Protein AF-A0A4Q0ZEZ3-F1 (afdb_monomer_lite)

Radius of gyration: 21.47 Å; chains: 1; bounding box: 50×61×48 Å

Secondary structure (DSSP, 8-state):
---------HHHHHHHHHHHTT--HHHHHHH-TT--HHHHHHHHHT--S--HHHHHHHHHTTB-HHHHHHS-S-SB--TTSTTTTTTTS--S--------------SHHHHHHHHHHHHHHS-HHHHHHHHHHHHHHHHHTT-

pLDDT: mean 73.1, std 18.25, range [35.53, 95.19]

Foldseek 3Di:
DPPPPPPQALLNLVVVLCVVVVHDLVNVVVVDVPDDSVNSCCSNPPDRDDDPVNVVVCVVSQADPCCSVPVDDDRGDDPVCVVVVVVVPDPPDDDDDDDDDDDDDPPVPPVVVVVVVVLVPDDPVVNVVVVVVVVVVVVVVVD

Structure (mmCIF, N/CA/C/O backbone):
data_AF-A0A4Q0ZEZ3-F1
#
_entry.id   AF-A0A4Q0ZEZ3-F1
#
loop_
_atom_site.group_PDB
_atom_site.id
_atom_site.type_symbol
_atom_site.label_atom_id
_atom_site.label_alt_id
_atom_site.label_comp_id
_atom_site.label_asym_id
_atom_site.label_entity_id
_atom_site.label_seq_id
_atom_site.pdbx_PDB_ins_code
_atom_site.Cartn_x
_atom_site.Cartn_y
_atom_site.Cartn_z
_atom_site.occupancy
_atom_site.B_iso_or_equiv
_atom_site.auth_seq_id
_atom_site.auth_comp_id
_atom_site.auth_asym_id
_atom_site.auth_atom_id
_atom_site.pdbx_PDB_model_num
ATOM 1 N N . MET A 1 1 ? 11.836 32.754 -18.513 1.00 36.38 1 MET A N 1
ATOM 2 C CA . MET A 1 1 ? 11.774 32.395 -17.081 1.00 36.38 1 MET A CA 1
ATOM 3 C C . MET A 1 1 ? 11.688 30.885 -16.999 1.00 36.38 1 MET A C 1
ATOM 5 O O . MET A 1 1 ? 10.605 30.328 -17.116 1.00 36.38 1 MET A O 1
ATOM 9 N N . GLU A 1 2 ? 12.837 30.220 -16.919 1.00 41.88 2 GLU A N 1
ATOM 10 C CA . GLU A 1 2 ? 12.882 28.777 -16.701 1.00 41.88 2 GLU A CA 1
ATOM 11 C C . GLU A 1 2 ? 12.549 28.528 -15.234 1.00 41.88 2 GLU A C 1
ATOM 13 O O . GLU A 1 2 ? 13.297 28.907 -14.334 1.00 41.88 2 GLU A O 1
ATOM 18 N N . VAL A 1 3 ? 11.371 27.958 -14.986 1.00 45.97 3 VAL A N 1
ATOM 19 C CA . VAL A 1 3 ? 11.009 27.481 -13.656 1.00 45.97 3 VAL A CA 1
ATOM 20 C C . VAL A 1 3 ? 11.934 26.308 -13.381 1.00 45.97 3 VAL A C 1
ATOM 22 O O . VAL A 1 3 ? 11.732 25.215 -13.910 1.00 45.97 3 VAL A O 1
ATOM 25 N N . ILE A 1 4 ? 12.973 26.551 -12.585 1.00 48.25 4 ILE A N 1
ATOM 26 C CA . ILE A 1 4 ? 13.782 25.510 -11.963 1.00 48.25 4 ILE A CA 1
ATOM 27 C C . ILE A 1 4 ? 12.776 24.660 -11.186 1.00 48.25 4 ILE A C 1
ATOM 29 O O . ILE A 1 4 ? 12.355 25.041 -10.093 1.00 48.25 4 ILE A O 1
ATOM 33 N N . LYS A 1 5 ? 12.301 23.562 -11.788 1.00 53.72 5 LYS A N 1
ATOM 34 C CA . LYS A 1 5 ? 11.481 22.560 -11.109 1.00 53.72 5 LYS A CA 1
ATOM 35 C C . LYS A 1 5 ? 12.384 22.019 -10.018 1.00 53.72 5 LYS A C 1
ATOM 37 O O . LYS A 1 5 ? 13.246 21.182 -10.274 1.00 53.72 5 LYS A O 1
ATOM 42 N N . GLN A 1 6 ? 12.251 22.612 -8.835 1.00 51.47 6 GLN A N 1
ATOM 43 C CA . GLN A 1 6 ? 12.980 22.230 -7.643 1.00 51.47 6 GLN A CA 1
ATOM 44 C C . GLN A 1 6 ? 12.867 20.715 -7.502 1.00 51.47 6 GLN A C 1
ATOM 46 O O . GLN A 1 6 ? 11.897 20.100 -7.954 1.00 51.47 6 GLN A O 1
ATOM 51 N N . ASN A 1 7 ? 13.883 20.099 -6.918 1.00 56.03 7 ASN A N 1
ATOM 52 C CA . ASN A 1 7 ? 13.862 18.686 -6.586 1.00 56.03 7 ASN A CA 1
ATOM 53 C C . ASN A 1 7 ? 12.803 18.486 -5.482 1.00 56.03 7 ASN A C 1
ATOM 55 O O . ASN A 1 7 ? 13.111 18.502 -4.294 1.00 56.03 7 ASN A O 1
ATOM 59 N N . ILE A 1 8 ? 11.527 18.472 -5.882 1.00 69.12 8 ILE A N 1
ATOM 60 C CA . ILE A 1 8 ? 10.368 18.437 -4.995 1.00 69.12 8 ILE A CA 1
ATOM 61 C C . ILE A 1 8 ? 10.398 17.067 -4.326 1.00 69.12 8 ILE A C 1
ATOM 63 O O . ILE A 1 8 ? 10.343 16.034 -4.998 1.00 69.12 8 ILE A O 1
ATOM 67 N N . SER A 1 9 ? 10.534 17.078 -3.003 1.00 77.38 9 SER A N 1
ATOM 68 C CA . SER A 1 9 ? 10.581 15.868 -2.193 1.00 77.38 9 SER A CA 1
ATOM 69 C C . SER A 1 9 ? 9.257 15.100 -2.289 1.00 77.38 9 SER A C 1
ATOM 71 O O . SER A 1 9 ? 8.202 15.667 -2.585 1.00 77.38 9 SER A O 1
ATOM 73 N N . LEU A 1 10 ? 9.301 13.795 -2.011 1.00 80.38 10 LEU A N 1
ATOM 74 C CA . LEU A 1 10 ? 8.105 12.951 -1.969 1.00 80.38 10 LEU A CA 1
ATOM 75 C C . LEU A 1 10 ? 7.047 13.526 -1.010 1.00 80.38 10 LEU A C 1
ATOM 77 O O . LEU A 1 10 ? 5.875 13.600 -1.365 1.00 80.38 10 LEU A O 1
ATOM 81 N N . SER A 1 11 ? 7.483 14.002 0.159 1.00 82.44 11 SER A N 1
ATOM 82 C CA . SER A 1 11 ? 6.650 14.686 1.151 1.00 82.44 11 SER A CA 1
ATOM 83 C C . SER A 1 11 ? 5.877 15.877 0.575 1.00 82.44 11 SER A C 1
ATOM 85 O O . SER A 1 11 ? 4.677 15.997 0.802 1.00 82.44 11 SER A O 1
ATOM 87 N N . ASN A 1 12 ? 6.532 16.716 -0.232 1.00 84.56 12 ASN A N 1
ATOM 88 C CA . ASN A 1 12 ? 5.888 17.887 -0.828 1.00 84.56 12 ASN A CA 1
ATOM 89 C C . ASN A 1 12 ? 4.805 17.483 -1.845 1.00 84.56 12 ASN A C 1
ATOM 91 O O . ASN A 1 12 ? 3.765 18.127 -1.924 1.00 84.56 12 ASN A O 1
ATOM 95 N N . ARG A 1 13 ? 5.012 16.398 -2.606 1.00 86.25 13 ARG A N 1
ATOM 96 C CA . ARG A 1 13 ? 3.995 15.884 -3.547 1.00 86.25 13 ARG A CA 1
ATOM 97 C C . ARG A 1 13 ? 2.824 15.217 -2.843 1.00 86.25 13 ARG A C 1
ATOM 99 O O . ARG A 1 13 ? 1.699 15.308 -3.322 1.00 86.25 13 ARG A O 1
ATOM 106 N N . ILE A 1 14 ? 3.087 14.552 -1.716 1.00 86.06 14 ILE A N 1
ATOM 107 C CA . ILE A 1 14 ? 2.037 14.057 -0.822 1.00 86.06 14 ILE A CA 1
ATOM 108 C C . ILE A 1 14 ? 1.183 15.250 -0.395 1.00 86.06 14 ILE A C 1
ATOM 110 O O . ILE A 1 14 ? -0.019 15.260 -0.640 1.00 86.06 14 ILE A O 1
ATOM 114 N N . GLU A 1 15 ? 1.804 16.293 0.149 1.00 85.81 15 GLU A N 1
ATOM 115 C CA . GLU A 1 15 ? 1.092 17.494 0.575 1.00 85.81 15 GLU A CA 1
ATOM 116 C C . GLU A 1 15 ? 0.279 18.137 -0.558 1.00 85.81 15 GLU A C 1
ATOM 118 O O . GLU A 1 15 ? -0.896 18.449 -0.369 1.00 85.81 15 GLU A O 1
ATOM 123 N N . GLU A 1 16 ? 0.852 18.256 -1.756 1.00 87.56 16 GLU A N 1
ATOM 124 C CA . GLU A 1 16 ? 0.169 18.783 -2.940 1.00 87.56 16 GLU A CA 1
ATOM 125 C C . GLU A 1 16 ? -1.077 17.960 -3.314 1.00 87.56 16 GLU A C 1
ATOM 127 O O . GLU A 1 16 ? -2.159 18.524 -3.498 1.00 87.56 16 GLU A O 1
ATOM 132 N N . ALA A 1 17 ? -0.961 16.629 -3.352 1.00 85.31 17 ALA A N 1
ATOM 133 C CA . ALA A 1 17 ? -2.077 15.742 -3.676 1.00 85.31 17 ALA A CA 1
ATOM 134 C C . ALA A 1 17 ? -3.211 15.825 -2.642 1.00 85.31 17 ALA A C 1
ATOM 136 O O . ALA A 1 17 ? -4.391 15.881 -3.003 1.00 85.31 17 ALA A O 1
ATOM 137 N N . PHE A 1 18 ? -2.872 15.876 -1.352 1.00 84.50 18 PHE A N 1
ATOM 138 C CA . PHE A 1 18 ? -3.868 15.977 -0.283 1.00 84.50 18 PHE A CA 1
ATOM 139 C C . PHE A 1 18 ? -4.516 17.367 -0.212 1.00 84.50 18 PHE A C 1
ATOM 141 O O . PHE A 1 18 ? -5.729 17.464 0.002 1.00 84.50 18 PHE A O 1
ATOM 148 N N . ASN A 1 19 ? -3.759 18.432 -0.491 1.00 85.69 19 ASN A N 1
ATOM 149 C CA . ASN A 1 19 ? -4.291 19.790 -0.607 1.00 85.69 19 ASN A CA 1
ATOM 150 C C . ASN A 1 19 ? -5.263 19.923 -1.784 1.00 85.69 19 ASN A C 1
ATOM 152 O O . ASN A 1 19 ? -6.333 20.515 -1.629 1.00 85.69 19 ASN A O 1
ATOM 156 N N . ALA A 1 20 ? -4.951 19.320 -2.934 1.00 85.38 20 ALA A N 1
ATOM 157 C CA . ALA A 1 20 ? -5.845 19.305 -4.090 1.00 85.38 20 ALA A CA 1
ATOM 158 C C . ALA A 1 20 ? -7.186 18.604 -3.788 1.00 85.38 20 ALA A C 1
ATOM 160 O O . ALA A 1 20 ? -8.233 19.041 -4.271 1.00 85.38 20 ALA A O 1
ATOM 161 N N . LYS A 1 21 ? -7.189 17.584 -2.917 1.00 81.75 21 LYS A N 1
ATOM 162 C CA . LYS A 1 21 ? -8.419 16.942 -2.413 1.00 81.75 21 LYS A CA 1
ATOM 163 C C . LYS A 1 21 ? -9.103 17.680 -1.260 1.00 81.75 21 LYS A C 1
ATOM 165 O O . LYS A 1 21 ? -10.182 17.264 -0.845 1.00 81.75 21 LYS A O 1
ATOM 170 N N . LYS A 1 22 ? -8.515 18.768 -0.753 1.00 83.50 22 LYS A N 1
ATOM 171 C CA . LYS A 1 22 ? -8.992 19.522 0.421 1.00 83.50 22 LYS A CA 1
ATOM 172 C C . LYS A 1 22 ? -9.106 18.661 1.689 1.00 83.50 22 LYS A C 1
ATOM 174 O O . LYS A 1 22 ? -9.963 18.918 2.533 1.00 83.50 22 LYS A O 1
ATOM 179 N N . LEU A 1 23 ? -8.250 17.647 1.826 1.00 79.06 23 LEU A N 1
ATOM 180 C CA . LEU A 1 23 ? -8.228 16.757 2.988 1.00 79.06 23 LEU A CA 1
ATOM 181 C C . LEU A 1 23 ? -7.216 17.257 4.017 1.00 79.06 23 LEU A C 1
ATOM 183 O O . LEU A 1 23 ? -6.056 17.498 3.683 1.00 79.06 23 LEU A O 1
ATOM 187 N N . LYS A 1 24 ? -7.632 17.381 5.282 1.00 81.94 24 LYS A N 1
ATOM 188 C CA . LYS A 1 24 ? -6.711 17.702 6.378 1.00 81.94 24 LYS A CA 1
ATOM 189 C C . LYS A 1 24 ? -6.126 16.426 6.967 1.00 81.94 24 LYS A C 1
ATOM 191 O O . LYS A 1 24 ? -6.778 15.385 7.009 1.00 81.94 24 LYS A O 1
ATOM 196 N N . GLN A 1 25 ? -4.921 16.527 7.525 1.00 82.12 25 GLN A N 1
ATOM 197 C CA . GLN A 1 25 ? -4.265 15.412 8.216 1.00 82.12 25 GLN A CA 1
ATOM 198 C C . GLN A 1 25 ? -5.150 14.806 9.320 1.00 82.12 25 GLN A C 1
ATOM 200 O O . GLN A 1 25 ? -5.207 13.589 9.458 1.00 82.12 25 GLN A O 1
ATOM 205 N N . SER A 1 26 ? -5.906 15.633 10.055 1.00 82.50 26 SER A N 1
ATOM 206 C CA . SER A 1 26 ? -6.863 15.175 11.074 1.00 82.50 26 SER A CA 1
ATOM 207 C C . SER A 1 26 ? -7.987 14.310 10.512 1.00 82.50 26 SER A C 1
ATOM 209 O O . SER A 1 26 ? -8.470 13.411 11.195 1.00 82.50 26 SER A O 1
ATOM 211 N N . ASP A 1 27 ? -8.413 14.596 9.285 1.00 84.88 27 ASP A N 1
ATOM 212 C CA . ASP A 1 27 ? -9.527 13.903 8.646 1.00 84.88 27 ASP A CA 1
ATOM 213 C C . ASP A 1 27 ? -9.070 12.524 8.174 1.00 84.88 27 ASP A C 1
ATOM 215 O O . ASP A 1 27 ? -9.806 11.554 8.307 1.00 84.88 27 ASP A O 1
ATOM 219 N N . LEU A 1 28 ? -7.813 12.410 7.735 1.00 83.50 28 LEU A N 1
ATOM 220 C CA . LEU A 1 28 ? -7.193 11.136 7.380 1.00 83.50 28 LEU A CA 1
ATOM 221 C C . LEU A 1 28 ? -7.041 10.205 8.592 1.00 83.50 28 LEU A C 1
ATOM 223 O O . LEU A 1 28 ? -7.364 9.028 8.478 1.00 83.50 28 LEU A O 1
ATOM 227 N N . VAL A 1 29 ? -6.610 10.718 9.755 1.00 85.00 29 VAL A N 1
ATOM 228 C CA . VAL A 1 29 ? -6.514 9.902 10.988 1.00 85.00 29 VAL A CA 1
ATOM 229 C C . VAL A 1 29 ? -7.887 9.382 11.415 1.00 85.00 29 VAL A C 1
ATOM 231 O O . VAL A 1 29 ? -8.003 8.254 11.870 1.00 85.00 29 VAL A O 1
ATOM 234 N N . LYS A 1 30 ? -8.939 10.198 11.274 1.00 85.31 30 LYS A N 1
ATOM 235 C CA . LYS A 1 30 ? -10.307 9.797 11.636 1.00 85.31 30 LYS A CA 1
ATOM 236 C C . LYS A 1 30 ? -10.934 8.833 10.633 1.00 85.31 30 LYS A C 1
ATOM 238 O O . LYS A 1 30 ? -11.776 8.035 11.018 1.00 85.31 30 LYS A O 1
ATOM 243 N N . LYS A 1 31 ? -10.581 8.960 9.353 1.00 85.94 31 LYS A N 1
ATOM 244 C CA . LYS A 1 31 ? -11.161 8.171 8.261 1.00 85.94 31 LYS A CA 1
ATOM 245 C C . LYS A 1 31 ? -10.550 6.772 8.159 1.00 85.94 31 LYS A C 1
ATOM 247 O O . LYS A 1 31 ? -11.232 5.859 7.709 1.00 85.94 31 LYS A O 1
ATOM 252 N N . TYR A 1 32 ? -9.287 6.608 8.548 1.00 84.56 32 TYR A N 1
ATOM 253 C CA . TYR A 1 32 ? -8.545 5.364 8.367 1.00 84.56 32 TYR A CA 1
ATOM 254 C C . TYR A 1 32 ? -7.984 4.845 9.693 1.00 84.56 32 TYR A C 1
ATOM 256 O O . TYR A 1 32 ? -6.994 5.371 10.196 1.00 84.56 32 TYR A O 1
ATOM 264 N N . ASP A 1 33 ? -8.538 3.739 10.193 1.00 83.88 33 ASP A N 1
ATOM 265 C CA . ASP A 1 33 ? -8.140 3.130 11.476 1.00 83.88 33 ASP A CA 1
ATOM 266 C C . ASP A 1 33 ? -6.668 2.683 11.521 1.00 83.88 33 ASP A C 1
ATOM 268 O O . ASP A 1 33 ? -6.057 2.590 12.584 1.00 83.88 33 ASP A O 1
ATOM 272 N N . TYR A 1 34 ? -6.072 2.408 10.358 1.00 82.62 34 TYR A N 1
ATOM 273 C CA . TYR A 1 34 ? -4.668 2.008 10.240 1.00 82.62 34 TYR A CA 1
ATOM 274 C C . TYR A 1 34 ? -3.691 3.198 10.206 1.00 82.62 34 TYR A C 1
ATOM 276 O O . TYR A 1 34 ? -2.473 2.991 10.182 1.00 82.62 34 TYR A O 1
ATOM 284 N N . LEU A 1 35 ? -4.186 4.440 10.165 1.00 84.56 35 LEU A N 1
ATOM 285 C CA . LEU A 1 35 ? -3.359 5.642 10.186 1.00 84.56 35 LEU A CA 1
ATOM 286 C C . LEU A 1 35 ? -3.293 6.220 11.597 1.00 84.56 35 LEU A C 1
ATOM 288 O O . LEU A 1 35 ? -4.293 6.614 12.183 1.00 84.56 35 LEU A O 1
ATOM 292 N N . SER A 1 36 ? -2.078 6.362 12.123 1.00 85.38 36 SER A N 1
ATOM 293 C CA . SER A 1 36 ? -1.839 7.134 13.342 1.00 85.38 36 SER A CA 1
ATOM 294 C C . SER A 1 36 ? -1.391 8.555 13.010 1.00 85.38 36 SER A C 1
ATOM 296 O O . SER A 1 36 ? -0.729 8.788 11.995 1.00 85.38 36 SER A O 1
ATOM 298 N N . SER A 1 37 ? -1.661 9.514 13.900 1.00 82.44 37 SER A N 1
ATOM 299 C CA . SER A 1 37 ? -1.182 10.899 13.752 1.00 82.44 37 SER A CA 1
ATOM 300 C C . SER A 1 37 ? 0.338 10.974 13.556 1.00 82.44 37 SER A C 1
ATOM 302 O O . SER A 1 37 ? 0.833 11.793 12.786 1.00 82.44 37 SER A O 1
ATOM 304 N N . ALA A 1 38 ? 1.090 10.077 14.205 1.00 85.25 38 ALA A N 1
ATOM 305 C CA . ALA A 1 38 ? 2.536 9.967 14.033 1.00 85.25 38 ALA A CA 1
ATOM 306 C C . ALA A 1 38 ? 2.923 9.496 12.621 1.00 85.25 38 ALA A C 1
ATOM 308 O O . ALA A 1 38 ? 3.868 10.024 12.035 1.00 85.25 38 ALA A O 1
ATOM 309 N N . LEU A 1 39 ? 2.188 8.533 12.056 1.00 84.62 39 LEU A N 1
ATOM 310 C CA . LEU A 1 39 ? 2.423 8.024 10.706 1.00 84.62 39 LEU A CA 1
ATOM 311 C C . LEU A 1 39 ? 2.110 9.082 9.641 1.00 84.62 39 LEU A C 1
ATOM 313 O O . LEU A 1 39 ? 2.882 9.242 8.699 1.00 84.62 39 LEU A O 1
ATOM 317 N N . ILE A 1 40 ? 1.041 9.860 9.826 1.00 85.25 40 ILE A N 1
ATOM 318 C CA . ILE A 1 40 ? 0.713 10.972 8.926 1.00 85.25 40 ILE A CA 1
ATOM 319 C C . ILE A 1 40 ? 1.780 12.063 9.010 1.00 85.25 40 ILE A C 1
ATOM 321 O O . ILE A 1 40 ? 2.337 12.451 7.988 1.00 85.25 40 ILE A O 1
ATOM 325 N N . ASN A 1 41 ? 2.175 12.485 10.212 1.00 86.31 41 ASN A N 1
ATOM 326 C CA . ASN A 1 41 ? 3.275 13.440 10.359 1.00 86.31 41 ASN A CA 1
ATOM 327 C C . ASN A 1 41 ? 4.564 12.944 9.693 1.00 86.31 41 ASN A C 1
ATOM 329 O O . ASN A 1 41 ? 5.289 13.734 9.082 1.00 86.31 41 ASN A O 1
ATOM 333 N N . LYS A 1 42 ? 4.827 11.634 9.760 1.00 86.38 42 LYS A N 1
ATOM 334 C CA . LYS A 1 42 ? 5.959 11.009 9.077 1.00 86.38 42 LYS A CA 1
ATOM 335 C C . LYS A 1 42 ? 5.850 11.158 7.557 1.00 86.38 42 LYS A C 1
ATOM 337 O O . LYS A 1 42 ? 6.833 11.580 6.944 1.00 86.38 42 LYS A O 1
ATOM 342 N N . PHE A 1 43 ? 4.678 10.877 6.979 1.00 84.88 43 PHE A N 1
ATOM 343 C CA . PHE A 1 43 ? 4.395 11.013 5.545 1.00 84.88 43 PHE A CA 1
ATOM 344 C C . PHE A 1 43 ? 4.610 12.429 5.018 1.00 84.88 43 PHE A C 1
ATOM 346 O O . PHE A 1 43 ? 5.263 12.596 3.994 1.00 84.88 43 PHE A O 1
ATOM 353 N N . PHE A 1 44 ? 4.119 13.437 5.736 1.00 81.06 44 PHE A N 1
ATOM 354 C CA . PHE A 1 44 ? 4.151 14.823 5.266 1.00 81.06 44 PHE A CA 1
ATOM 355 C C . PHE A 1 44 ? 5.482 15.536 5.536 1.00 81.06 44 PHE A C 1
ATOM 357 O O . PHE A 1 44 ? 5.798 16.486 4.835 1.00 81.06 44 PHE A O 1
ATOM 364 N N . ASN A 1 45 ? 6.291 15.093 6.508 1.00 79.75 45 ASN A N 1
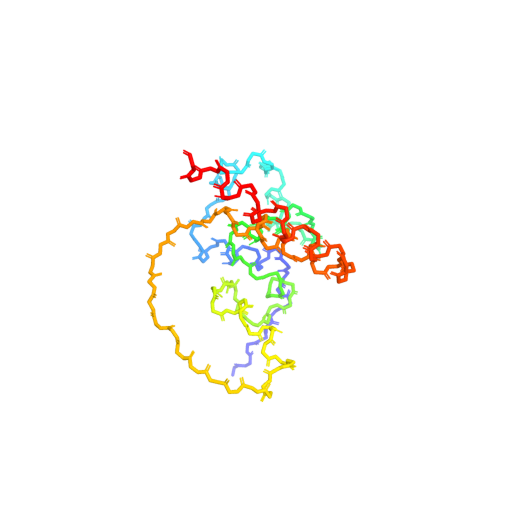ATOM 365 C CA . ASN A 1 45 ? 7.498 15.840 6.904 1.00 79.75 45 ASN A CA 1
ATOM 366 C C . ASN A 1 45 ? 8.820 15.090 6.689 1.00 79.75 45 ASN A C 1
ATOM 368 O O . ASN A 1 45 ? 9.864 15.716 6.532 1.00 79.75 45 ASN A O 1
ATOM 372 N N . THR A 1 46 ? 8.822 13.754 6.692 1.00 73.00 46 THR A N 1
ATOM 373 C CA . THR A 1 46 ? 10.077 12.970 6.801 1.00 73.00 46 THR A CA 1
ATOM 374 C C . THR A 1 46 ? 10.199 11.825 5.802 1.00 73.00 46 THR A C 1
ATOM 376 O O . THR A 1 46 ? 11.218 11.130 5.772 1.00 73.00 46 THR A O 1
ATOM 379 N N . GLN A 1 47 ? 9.174 11.602 4.985 1.00 72.88 47 GLN A N 1
ATOM 380 C CA . GLN A 1 47 ? 9.088 10.427 4.139 1.00 72.88 47 GLN A CA 1
ATOM 381 C C . GLN A 1 47 ? 10.021 10.539 2.931 1.00 72.88 47 GLN A C 1
ATOM 383 O O . GLN A 1 47 ? 9.838 11.364 2.042 1.00 72.88 47 GLN A O 1
ATOM 388 N N . LYS A 1 48 ? 11.029 9.664 2.891 1.00 72.94 48 LYS A N 1
ATOM 389 C CA . LYS A 1 48 ? 11.985 9.571 1.773 1.00 72.94 48 LYS A CA 1
ATOM 390 C C . LYS A 1 48 ? 11.732 8.375 0.857 1.00 72.94 48 LYS A C 1
ATOM 392 O O . LYS A 1 48 ? 12.275 8.320 -0.238 1.00 72.94 48 LYS A O 1
ATOM 397 N N . THR A 1 49 ? 10.934 7.413 1.310 1.00 75.12 49 THR A N 1
ATOM 398 C CA . THR A 1 49 ? 10.666 6.151 0.610 1.00 75.12 49 THR A CA 1
ATOM 399 C C . THR A 1 49 ? 9.171 5.914 0.478 1.00 75.12 49 THR A C 1
ATOM 401 O O . THR A 1 49 ? 8.375 6.469 1.226 1.00 75.12 49 THR A O 1
ATOM 404 N N . VAL A 1 50 ? 8.759 5.060 -0.447 1.00 77.44 50 VAL A N 1
ATOM 405 C CA . VAL A 1 50 ? 7.364 4.622 -0.523 1.00 77.44 50 VAL A CA 1
ATOM 406 C C . VAL A 1 50 ? 7.162 3.472 0.465 1.00 77.44 50 VAL A C 1
ATOM 408 O O . VAL A 1 50 ? 7.943 2.526 0.482 1.00 77.44 50 VAL A O 1
ATOM 411 N N . THR A 1 51 ? 6.142 3.557 1.320 1.00 82.88 51 THR A N 1
ATOM 412 C CA . THR A 1 51 ? 5.805 2.500 2.293 1.00 82.88 51 THR A CA 1
ATOM 413 C C . THR A 1 51 ? 4.460 1.874 1.957 1.00 82.88 51 THR A C 1
ATOM 415 O O . THR A 1 51 ? 3.608 2.538 1.379 1.00 82.88 51 THR A O 1
ATOM 418 N N . ASN A 1 52 ? 4.225 0.626 2.372 1.00 82.44 52 ASN A N 1
ATOM 419 C CA . ASN A 1 52 ? 2.962 -0.078 2.099 1.00 82.44 52 ASN A CA 1
ATOM 420 C C . ASN A 1 52 ? 1.725 0.693 2.591 1.00 82.44 52 ASN A C 1
ATOM 422 O O . ASN A 1 52 ? 0.703 0.720 1.915 1.00 82.44 52 ASN A O 1
ATOM 426 N N . HIS A 1 53 ? 1.835 1.370 3.736 1.00 85.69 53 HIS A N 1
ATOM 427 C CA . HIS A 1 53 ? 0.765 2.211 4.276 1.00 85.69 53 HIS A CA 1
ATOM 428 C C . HIS A 1 53 ? 0.485 3.435 3.393 1.00 85.69 53 HIS A C 1
ATOM 430 O O . HIS A 1 53 ? -0.672 3.793 3.203 1.00 85.69 53 HIS A O 1
ATOM 436 N N . LEU A 1 54 ? 1.531 4.044 2.821 1.00 84.06 54 LEU A N 1
ATOM 437 C CA . LEU A 1 54 ? 1.391 5.146 1.871 1.00 84.06 54 LEU A CA 1
ATOM 438 C C . LEU A 1 54 ? 0.778 4.664 0.552 1.00 84.06 54 LEU A C 1
ATOM 440 O O . LEU A 1 54 ? -0.121 5.316 0.043 1.00 84.06 54 LEU A O 1
ATOM 444 N N . ILE A 1 55 ? 1.211 3.510 0.031 1.00 84.31 55 ILE A N 1
ATOM 445 C CA . ILE A 1 55 ? 0.635 2.911 -1.184 1.00 84.31 55 ILE A CA 1
ATOM 446 C C . ILE A 1 55 ? -0.861 2.674 -0.990 1.00 84.31 55 ILE A C 1
ATOM 448 O O . ILE A 1 55 ? -1.659 3.103 -1.816 1.00 84.31 55 ILE A O 1
ATOM 452 N N . ARG A 1 56 ? -1.241 2.039 0.125 1.00 84.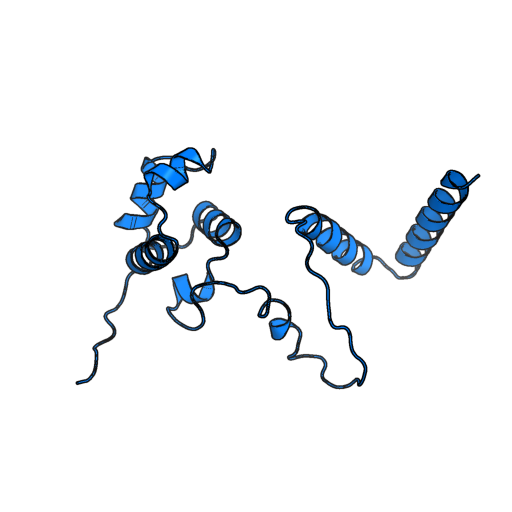06 56 ARG A N 1
ATOM 453 C CA . ARG A 1 56 ? -2.642 1.767 0.455 1.00 84.06 56 ARG A CA 1
ATOM 454 C C . ARG A 1 56 ? -3.459 3.053 0.546 1.00 84.06 56 ARG A C 1
ATOM 456 O O . ARG A 1 56 ? -4.494 3.158 -0.092 1.00 84.06 56 ARG A O 1
ATOM 463 N N . LEU A 1 57 ? -2.937 4.061 1.242 1.00 85.62 57 LEU A N 1
ATOM 464 C CA . LEU A 1 57 ? -3.577 5.370 1.337 1.00 85.62 57 LEU A CA 1
ATOM 465 C C . LEU A 1 57 ? -3.736 6.053 -0.033 1.00 85.62 57 LEU A C 1
ATOM 467 O O . LEU A 1 57 ? -4.776 6.644 -0.308 1.00 85.62 57 LEU A O 1
ATOM 471 N N . CYS A 1 58 ? -2.729 5.972 -0.904 1.00 85.12 58 CYS A N 1
ATOM 472 C CA . CYS A 1 58 ? -2.815 6.515 -2.257 1.00 85.12 58 CYS A CA 1
ATOM 473 C C . CYS A 1 58 ? -3.872 5.793 -3.095 1.00 85.12 58 CYS A C 1
ATOM 475 O O . CYS A 1 58 ? -4.605 6.459 -3.817 1.00 85.12 58 CYS A O 1
ATOM 477 N N . ILE A 1 59 ? -3.983 4.469 -2.978 1.00 80.81 59 ILE A N 1
ATOM 478 C CA . ILE A 1 59 ? -5.026 3.686 -3.651 1.00 80.81 59 ILE A CA 1
ATOM 479 C C . ILE A 1 59 ? -6.409 4.122 -3.160 1.00 80.81 59 ILE A C 1
ATOM 481 O O . ILE A 1 59 ? -7.257 4.479 -3.976 1.00 80.81 59 ILE A O 1
ATOM 485 N N . ASP A 1 60 ? -6.607 4.181 -1.844 1.00 83.12 60 ASP A N 1
ATOM 486 C CA . ASP A 1 60 ? -7.892 4.543 -1.239 1.00 83.12 60 ASP A CA 1
ATOM 487 C C . ASP A 1 60 ? -8.320 5.975 -1.612 1.00 83.12 60 ASP A C 1
ATOM 489 O O . ASP A 1 60 ? -9.507 6.277 -1.753 1.00 83.12 60 ASP A O 1
ATOM 493 N N . GLU A 1 61 ? -7.349 6.867 -1.821 1.00 83.25 61 GLU A N 1
ATOM 494 C CA . GLU A 1 61 ? -7.575 8.240 -2.262 1.00 83.25 61 GLU A CA 1
ATOM 495 C C . GLU A 1 61 ? -7.415 8.437 -3.783 1.00 83.25 61 GLU A C 1
ATOM 497 O O . GLU A 1 61 ? -7.448 9.577 -4.249 1.00 83.25 61 GLU A O 1
ATOM 502 N N . ASN A 1 62 ? -7.307 7.380 -4.592 1.00 86.19 62 ASN A N 1
ATOM 503 C CA . ASN A 1 62 ? -7.134 7.464 -6.052 1.00 86.19 62 ASN A CA 1
ATOM 504 C C . ASN A 1 62 ? -5.985 8.397 -6.504 1.00 86.19 62 ASN A C 1
ATOM 506 O O . ASN A 1 62 ? -6.069 9.069 -7.536 1.00 86.19 62 ASN A O 1
ATOM 510 N N . ILE A 1 63 ? -4.911 8.468 -5.723 1.00 86.12 63 ILE A N 1
ATOM 511 C CA . ILE A 1 63 ? -3.694 9.221 -6.033 1.00 86.12 63 ILE A CA 1
ATOM 512 C C . ILE A 1 63 ? -2.769 8.330 -6.858 1.00 86.12 63 ILE A C 1
ATOM 514 O O . ILE A 1 63 ? -2.525 7.170 -6.522 1.00 86.12 63 ILE A O 1
ATOM 518 N N . ASN A 1 64 ? -2.214 8.884 -7.932 1.00 86.62 64 ASN A N 1
ATOM 519 C CA . ASN A 1 64 ? -1.287 8.167 -8.790 1.00 86.62 64 ASN A CA 1
ATOM 520 C C . ASN A 1 64 ? 0.093 8.041 -8.130 1.00 86.62 64 ASN A C 1
ATOM 522 O O . ASN A 1 64 ? 0.800 9.034 -7.934 1.00 86.62 64 ASN A O 1
ATOM 526 N N . LEU A 1 65 ? 0.498 6.806 -7.827 1.00 85.31 65 LEU A N 1
ATOM 527 C CA . LEU A 1 65 ? 1.786 6.516 -7.200 1.00 85.31 65 LEU A CA 1
ATOM 528 C C . LEU A 1 65 ? 2.977 6.882 -8.103 1.00 85.31 65 LEU A C 1
ATOM 530 O O . LEU A 1 65 ? 3.987 7.381 -7.601 1.00 85.31 65 LEU A O 1
ATOM 534 N N . ASP A 1 66 ? 2.853 6.703 -9.421 1.00 83.25 66 ASP A N 1
ATOM 535 C CA . ASP A 1 66 ? 3.905 7.060 -10.380 1.00 83.25 66 ASP A CA 1
ATOM 536 C C . ASP A 1 66 ? 4.112 8.570 -10.415 1.00 83.25 66 ASP A C 1
ATOM 538 O O . ASP A 1 66 ? 5.253 9.046 -10.393 1.00 83.25 66 ASP A O 1
ATOM 542 N N . TRP A 1 67 ? 3.021 9.340 -10.398 1.00 87.50 67 TRP A N 1
ATOM 543 C CA . TRP A 1 67 ? 3.095 10.792 -10.274 1.00 87.50 67 TRP A CA 1
ATOM 544 C C . TRP A 1 67 ? 3.696 11.201 -8.930 1.00 87.50 67 TRP A C 1
ATOM 546 O O . TRP A 1 67 ? 4.574 12.060 -8.885 1.00 87.50 67 TRP A O 1
ATOM 556 N N . LEU A 1 68 ? 3.321 10.538 -7.837 1.00 84.31 68 LEU A N 1
ATOM 557 C CA . LEU A 1 68 ? 3.869 10.827 -6.515 1.00 84.31 68 LEU A CA 1
ATOM 558 C C . LEU A 1 68 ? 5.397 10.639 -6.485 1.00 84.31 68 LEU A C 1
ATOM 560 O O . LEU A 1 68 ? 6.136 11.488 -5.986 1.00 84.31 68 LEU A O 1
ATOM 564 N N . CYS A 1 69 ? 5.901 9.564 -7.092 1.00 81.19 69 CYS A N 1
ATOM 565 C CA . CYS A 1 69 ? 7.327 9.231 -7.080 1.00 81.19 69 CYS A CA 1
ATOM 566 C C . CYS A 1 69 ? 8.140 10.016 -8.112 1.00 81.19 69 CYS A C 1
ATOM 568 O O . CYS A 1 69 ? 9.260 10.449 -7.835 1.00 81.19 69 CYS A O 1
ATOM 570 N N . THR A 1 70 ? 7.585 10.253 -9.300 1.00 79.38 70 THR A N 1
ATOM 571 C CA . THR A 1 70 ? 8.332 10.825 -10.434 1.00 79.38 70 THR A CA 1
ATOM 572 C C . THR A 1 70 ? 7.957 12.269 -10.759 1.00 79.38 70 THR A C 1
ATOM 574 O O . THR A 1 70 ? 8.763 12.987 -11.351 1.00 79.38 70 THR A O 1
ATOM 577 N N . GLY A 1 71 ? 6.775 12.723 -10.339 1.00 76.69 71 GLY A N 1
ATOM 578 C CA . GLY A 1 71 ? 6.208 14.036 -10.655 1.00 76.69 71 GLY A CA 1
ATOM 579 C C . GLY A 1 71 ? 5.745 14.142 -12.104 1.00 76.69 71 GLY A C 1
ATOM 580 O O . GLY A 1 71 ? 5.631 15.248 -12.633 1.00 76.69 71 GLY A O 1
ATOM 581 N N . ARG A 1 72 ? 5.571 13.000 -12.780 1.00 75.06 72 ARG A N 1
ATOM 582 C CA . ARG A 1 72 ? 5.187 12.904 -14.190 1.00 75.06 72 ARG A CA 1
ATOM 583 C C . ARG A 1 72 ? 3.809 12.263 -14.309 1.00 75.06 72 ARG A C 1
ATOM 585 O O . ARG A 1 72 ? 3.475 11.372 -13.538 1.00 75.06 72 ARG A O 1
ATOM 592 N N . GLY A 1 73 ? 3.050 12.684 -15.315 1.00 80.44 73 GLY A N 1
ATOM 593 C CA . GLY A 1 73 ? 1.693 12.196 -15.554 1.00 80.44 73 GLY A CA 1
ATOM 594 C C . GLY A 1 73 ? 0.644 12.920 -14.712 1.00 80.44 73 GLY A C 1
ATOM 595 O O . GLY A 1 73 ? 0.864 14.045 -14.268 1.00 80.44 73 GLY A O 1
ATOM 596 N N . GLU A 1 74 ? -0.496 12.265 -14.525 1.00 82.06 74 GLU A N 1
ATOM 597 C CA . GLU A 1 74 ? -1.647 12.812 -13.805 1.00 82.06 74 GLU A CA 1
ATOM 598 C C . GLU A 1 74 ? -1.555 12.531 -12.306 1.00 82.06 74 GLU A C 1
ATOM 600 O O . GLU A 1 74 ? -1.227 11.413 -11.909 1.00 82.06 74 GLU A O 1
ATOM 605 N N . MET A 1 75 ? -1.896 13.529 -11.487 1.00 82.25 75 MET A N 1
ATOM 606 C CA . MET A 1 75 ? -1.890 13.450 -10.018 1.00 82.25 75 MET A CA 1
ATOM 607 C C . MET A 1 75 ? -2.921 12.452 -9.479 1.00 82.25 75 MET A C 1
ATOM 609 O O . MET A 1 75 ? -2.656 11.725 -8.520 1.00 82.25 75 MET A O 1
ATOM 613 N N . PHE A 1 76 ? -4.086 12.393 -10.122 1.00 87.19 76 PHE A N 1
ATOM 614 C CA . PHE A 1 76 ? -5.179 11.508 -9.748 1.00 87.19 76 PHE A CA 1
ATOM 615 C C . PHE A 1 76 ? -5.419 10.474 -10.829 1.00 87.19 76 PHE A C 1
ATOM 617 O O . PHE A 1 76 ? -5.420 10.778 -12.025 1.00 87.19 76 PHE A O 1
ATOM 624 N N . ILE A 1 77 ? -5.683 9.250 -10.395 1.00 79.81 77 ILE A N 1
ATOM 625 C CA . ILE A 1 77 ? -6.092 8.192 -11.299 1.00 79.81 77 ILE A CA 1
ATOM 626 C C . ILE A 1 77 ? -7.575 8.413 -11.589 1.00 79.81 77 ILE A C 1
ATOM 628 O O . ILE A 1 77 ? -8.443 8.136 -10.765 1.00 79.81 77 ILE A O 1
ATOM 632 N N . THR A 1 78 ? -7.882 8.958 -12.764 1.00 74.00 78 THR A N 1
ATOM 633 C CA . THR A 1 78 ? -9.255 8.952 -13.268 1.00 74.00 78 THR A CA 1
ATOM 634 C C . THR A 1 78 ? -9.539 7.587 -13.876 1.00 74.00 78 THR A C 1
ATOM 636 O O . THR A 1 78 ? -8.701 7.026 -14.581 1.00 74.00 78 THR A O 1
ATOM 639 N N . ASN A 1 79 ? -10.741 7.057 -13.643 1.00 58.91 79 ASN A N 1
ATOM 640 C CA . ASN A 1 79 ? -11.169 5.720 -14.084 1.00 58.91 79 ASN A CA 1
ATOM 641 C C . ASN A 1 79 ? -11.033 5.487 -15.611 1.00 58.91 79 ASN A C 1
ATOM 643 O O . ASN A 1 79 ? -11.109 4.366 -16.093 1.00 58.91 79 ASN A O 1
ATOM 647 N N . LYS A 1 80 ? -10.778 6.552 -16.384 1.00 54.47 80 LYS A N 1
ATOM 648 C CA . LYS A 1 80 ? -10.461 6.507 -17.817 1.00 54.47 80 LYS A CA 1
ATOM 649 C C . LYS A 1 80 ? -9.070 5.928 -18.130 1.00 54.47 80 LYS A C 1
ATOM 651 O O . LYS A 1 80 ? -8.842 5.530 -19.265 1.00 54.47 80 LYS A O 1
ATOM 656 N N . LEU A 1 81 ? -8.136 5.903 -17.172 1.00 47.47 81 LEU A N 1
ATOM 657 C CA . LEU A 1 81 ? -6.743 5.480 -17.392 1.00 47.47 81 LEU A CA 1
ATOM 658 C C . LEU A 1 81 ? -6.461 4.014 -17.038 1.00 47.47 81 LEU A C 1
ATOM 660 O O . LEU A 1 81 ? -5.493 3.468 -17.564 1.00 47.47 81 LEU A O 1
ATOM 664 N N . TYR A 1 82 ? -7.313 3.353 -16.245 1.00 49.91 82 TYR A N 1
ATOM 665 C CA . TYR A 1 82 ? -7.200 1.904 -16.016 1.00 49.91 82 TYR A CA 1
ATOM 666 C C . TYR A 1 82 ? -7.420 1.089 -17.298 1.00 49.91 82 TYR A C 1
ATOM 668 O O . TYR A 1 82 ? -6.863 0.008 -17.431 1.00 49.91 82 TYR A O 1
ATOM 676 N N . ASN A 1 83 ? -8.114 1.657 -18.287 1.00 44.31 83 ASN A N 1
ATOM 677 C CA . ASN A 1 83 ? -8.308 1.020 -19.590 1.00 44.31 83 ASN A CA 1
ATOM 678 C C . ASN A 1 83 ? -7.115 1.220 -20.547 1.00 44.31 83 ASN A C 1
ATOM 680 O O . ASN A 1 83 ? -7.010 0.520 -21.544 1.00 44.31 83 ASN A O 1
ATOM 684 N N . LYS A 1 84 ? -6.190 2.157 -20.271 1.00 41.19 84 LYS A N 1
ATOM 685 C CA . LYS A 1 84 ? -5.162 2.567 -21.250 1.00 41.19 84 LYS A CA 1
ATOM 686 C C . LYS A 1 84 ? -3.804 1.877 -21.086 1.00 41.19 84 LYS A C 1
ATOM 688 O O . LYS A 1 84 ? -2.967 1.974 -21.981 1.00 41.19 84 LYS A O 1
ATOM 693 N N . GLN A 1 85 ? -3.563 1.178 -19.972 1.00 41.75 85 GLN A N 1
ATOM 694 C CA . GLN A 1 85 ? -2.387 0.302 -19.854 1.00 41.75 85 GLN A CA 1
ATOM 695 C C . GLN A 1 85 ? -2.595 -1.055 -20.552 1.00 41.75 85 GLN A C 1
ATOM 697 O O . GLN A 1 85 ? -1.605 -1.669 -20.941 1.00 41.75 85 GLN A O 1
ATOM 702 N N . GLU A 1 86 ? -3.842 -1.468 -20.814 1.00 44.97 86 GLU A N 1
ATOM 703 C CA . GLU A 1 86 ? -4.149 -2.662 -21.624 1.00 44.97 86 GLU A CA 1
ATOM 704 C C . GLU A 1 86 ? -4.192 -2.383 -23.142 1.00 44.97 86 GLU A C 1
ATOM 706 O O . GLU A 1 86 ? -3.995 -3.293 -23.945 1.00 44.97 86 GLU A O 1
ATOM 711 N N . GLU A 1 87 ? -4.337 -1.126 -23.578 1.00 43.94 87 GLU A N 1
ATOM 712 C CA . GLU A 1 87 ? -4.438 -0.795 -25.014 1.00 43.94 87 GLU A CA 1
ATOM 713 C C . GLU A 1 87 ? -3.108 -0.838 -25.791 1.00 43.94 87 GLU A C 1
ATOM 715 O O . GLU A 1 87 ? -3.108 -0.752 -27.015 1.00 43.94 87 GLU A O 1
ATOM 720 N N . LYS A 1 88 ? -1.948 -1.024 -25.144 1.00 41.72 88 LYS A N 1
ATOM 721 C CA . LYS A 1 88 ? -0.671 -1.151 -25.881 1.00 41.72 88 LYS A CA 1
ATOM 722 C C . LYS A 1 88 ? -0.352 -2.556 -26.395 1.00 41.72 88 LYS A C 1
ATOM 724 O O . LYS A 1 88 ? 0.683 -2.719 -27.039 1.00 41.72 88 LYS A O 1
ATOM 729 N N . THR A 1 89 ? -1.211 -3.551 -26.169 1.00 45.19 89 THR A N 1
ATOM 730 C CA . THR A 1 89 ? -0.955 -4.926 -26.640 1.00 45.19 89 THR A CA 1
ATOM 731 C C . THR A 1 89 ? -2.007 -5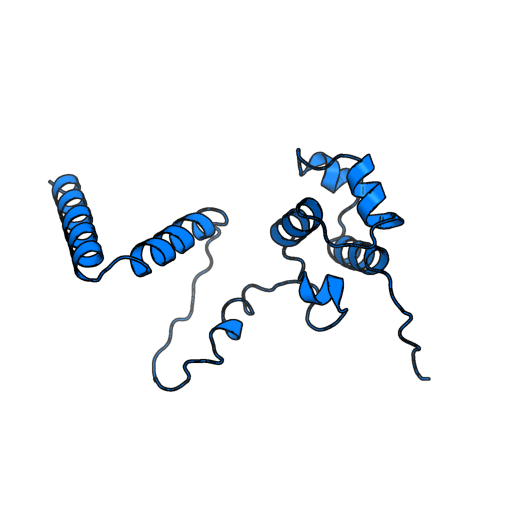.513 -27.577 1.00 45.19 89 THR A C 1
ATOM 733 O O . THR A 1 89 ? -1.846 -6.661 -27.984 1.00 45.19 89 THR A O 1
ATOM 736 N N . SER A 1 90 ? -3.052 -4.778 -27.970 1.00 45.66 90 SER A N 1
ATOM 737 C CA . SER A 1 90 ? -4.178 -5.429 -28.662 1.00 45.66 90 SER A CA 1
ATOM 738 C C . SER A 1 90 ? -5.057 -4.498 -29.509 1.00 45.66 90 SER A C 1
ATOM 740 O O . SER A 1 90 ? -6.264 -4.488 -29.344 1.00 45.66 90 SER A O 1
ATOM 742 N N . ASP A 1 91 ? -4.466 -3.780 -30.472 1.00 43.84 91 ASP A N 1
ATOM 743 C CA . ASP A 1 91 ? -5.213 -3.066 -31.534 1.00 43.84 91 ASP A CA 1
ATOM 744 C C . ASP A 1 91 ? -5.140 -3.769 -32.909 1.00 43.84 91 ASP A C 1
ATOM 746 O O . ASP A 1 91 ? -5.277 -3.173 -33.977 1.00 43.84 91 ASP A O 1
ATOM 750 N N . LEU A 1 92 ? -4.992 -5.095 -32.894 1.00 50.03 92 LEU A N 1
ATOM 751 C CA . LEU A 1 92 ? -5.687 -5.937 -33.865 1.00 50.03 92 LEU A CA 1
ATOM 752 C C . LEU A 1 92 ? -6.978 -6.375 -33.170 1.00 50.03 92 LEU A C 1
ATOM 754 O O . LEU A 1 92 ? -6.876 -7.128 -32.209 1.00 50.03 92 LEU A O 1
ATOM 758 N N . LEU A 1 93 ? -8.132 -5.905 -33.667 1.00 46.94 93 LEU A N 1
ATOM 759 C CA . LEU A 1 93 ? -9.523 -6.371 -33.455 1.00 46.94 93 LEU A CA 1
ATOM 760 C C . LEU A 1 93 ? -10.514 -5.255 -33.051 1.00 46.94 93 LEU A C 1
ATOM 762 O O . LEU A 1 93 ? -10.915 -5.107 -31.907 1.00 46.94 93 LEU A O 1
ATOM 766 N N . VAL A 1 94 ? -10.951 -4.507 -34.069 1.00 40.34 94 VAL A N 1
ATOM 767 C CA . VAL A 1 94 ? -12.362 -4.328 -34.475 1.00 40.34 94 VAL A CA 1
ATOM 768 C C . VAL A 1 94 ? -13.444 -4.532 -33.394 1.00 40.34 94 VAL A C 1
ATOM 770 O O . VAL A 1 94 ? -13.750 -5.660 -33.024 1.00 40.34 94 VAL A O 1
ATOM 773 N N . GLY A 1 95 ? -14.201 -3.459 -33.126 1.00 35.59 95 GLY A N 1
ATOM 774 C CA . GLY A 1 95 ? -15.666 -3.526 -33.215 1.00 35.59 95 GLY A CA 1
ATOM 775 C C . GLY A 1 95 ? -16.493 -3.269 -31.949 1.00 35.59 95 GLY A C 1
ATOM 776 O O . GLY A 1 95 ? -16.553 -4.090 -31.045 1.00 35.59 95 GLY A O 1
ATOM 777 N N . SER A 1 96 ? -17.301 -2.205 -32.040 1.00 40.88 96 SER A N 1
ATOM 778 C CA . SER A 1 96 ? -18.624 -1.980 -31.421 1.00 40.88 96 SER A CA 1
ATOM 779 C C . SER A 1 96 ? -18.749 -1.558 -29.942 1.00 40.88 96 SER A C 1
ATOM 781 O O . SER A 1 96 ? -18.698 -2.367 -29.029 1.00 40.88 96 SER A O 1
ATOM 783 N N . ASN A 1 97 ? -19.049 -0.256 -29.788 1.00 45.03 97 ASN A N 1
ATOM 784 C CA . ASN A 1 97 ? -20.081 0.379 -28.946 1.00 45.03 97 ASN A CA 1
ATOM 785 C C . ASN A 1 97 ? -20.464 -0.265 -27.607 1.00 45.03 97 ASN A C 1
ATOM 787 O O . ASN A 1 97 ? -21.135 -1.284 -27.633 1.00 45.03 97 ASN A O 1
ATOM 791 N N . LEU A 1 98 ? -20.319 0.493 -26.508 1.00 40.00 98 LEU A N 1
ATOM 792 C CA . LEU A 1 98 ? -21.359 0.653 -25.475 1.00 40.00 98 LEU A CA 1
ATOM 793 C C . LEU A 1 98 ? -21.202 2.012 -24.752 1.00 40.00 98 LEU A C 1
ATOM 795 O O . LEU A 1 98 ? -20.209 2.265 -24.075 1.00 40.00 98 LEU A O 1
ATOM 799 N N . ASN A 1 99 ? -22.201 2.888 -24.906 1.00 42.28 99 ASN A N 1
ATOM 800 C CA . ASN A 1 99 ? -22.444 4.055 -24.050 1.00 42.28 99 ASN A CA 1
ATOM 801 C C . ASN A 1 99 ? -23.329 3.652 -22.855 1.00 42.28 99 ASN A C 1
ATOM 803 O O . ASN A 1 99 ? -24.263 2.881 -23.053 1.00 42.28 99 ASN A O 1
ATOM 807 N N . SER A 1 100 ? -23.147 4.339 -21.713 1.00 43.44 100 SER A N 1
ATOM 808 C CA . SER A 1 100 ? -24.083 4.440 -20.565 1.00 43.44 100 SER A CA 1
ATOM 809 C C . SER A 1 100 ? -24.180 3.168 -19.697 1.00 43.44 100 SER A C 1
ATOM 811 O O . SER A 1 100 ? -24.315 2.077 -20.221 1.00 43.44 100 SER A O 1
ATOM 813 N N . VAL A 1 101 ? -24.095 3.177 -18.365 1.00 36.97 101 VAL A N 1
ATOM 814 C CA . VAL A 1 101 ? -24.829 3.979 -17.374 1.00 36.97 101 VAL A CA 1
ATOM 815 C C . VAL A 1 101 ? -24.022 4.031 -16.063 1.00 36.97 101 VAL A C 1
ATOM 817 O O . VAL A 1 101 ? -23.232 3.148 -15.741 1.00 36.97 101 VAL A O 1
ATOM 820 N N . HIS A 1 102 ? -24.233 5.110 -15.320 1.00 41.50 102 HIS A N 1
ATOM 821 C CA . HIS A 1 102 ? -23.785 5.369 -13.958 1.00 41.50 102 HIS A CA 1
ATOM 822 C C . HIS A 1 102 ? -24.442 4.419 -12.934 1.00 41.50 102 HIS A C 1
ATOM 824 O O . HIS A 1 102 ? -25.657 4.463 -12.796 1.00 41.50 102 HIS A O 1
ATOM 830 N N . GLU A 1 103 ? -23.661 3.649 -12.165 1.00 35.53 103 GLU A N 1
ATOM 831 C CA . GLU A 1 103 ? -24.071 3.164 -10.832 1.00 35.53 103 GLU A CA 1
ATOM 832 C C . GLU A 1 103 ? -22.852 2.935 -9.903 1.00 35.53 103 GLU A C 1
ATOM 834 O O . GLU A 1 103 ? -21.781 2.542 -10.382 1.00 35.53 103 GLU A O 1
ATOM 839 N N . PRO A 1 104 ? -22.960 3.216 -8.586 1.00 49.31 104 PRO A N 1
ATOM 840 C CA . PRO A 1 104 ? -21.838 3.213 -7.654 1.00 49.31 104 PRO A CA 1
ATOM 841 C C . PRO A 1 104 ? -21.731 1.868 -6.923 1.00 49.31 104 PRO A C 1
ATOM 843 O O . PRO A 1 104 ? -22.502 1.599 -6.014 1.00 49.31 104 PRO A O 1
ATOM 846 N N . ASN A 1 105 ? -20.740 1.042 -7.263 1.00 38.56 105 ASN A N 1
ATOM 847 C CA . ASN A 1 105 ? -20.401 -0.162 -6.490 1.00 38.56 105 ASN A CA 1
ATOM 848 C C . ASN A 1 105 ? -18.874 -0.313 -6.371 1.00 38.56 105 ASN A C 1
ATOM 850 O O . ASN A 1 105 ? -18.231 -1.104 -7.062 1.00 38.56 105 ASN A O 1
ATOM 854 N N . LEU A 1 106 ? -18.274 0.496 -5.496 1.00 45.78 106 LEU A N 1
ATOM 855 C CA . LEU A 1 106 ? -16.850 0.470 -5.144 1.00 45.78 106 LEU A CA 1
ATOM 856 C C . LEU A 1 106 ? -16.602 -0.495 -3.970 1.00 45.78 106 LEU A C 1
ATOM 858 O O . LEU A 1 106 ? -16.271 -0.062 -2.879 1.00 45.78 106 LEU A O 1
ATOM 862 N N . GLU A 1 107 ? -16.766 -1.800 -4.200 1.00 44.84 107 GLU A N 1
ATOM 863 C CA . GLU A 1 107 ? -16.124 -2.853 -3.376 1.00 44.84 107 GLU A CA 1
ATOM 864 C C . GLU A 1 107 ? -16.106 -4.212 -4.102 1.00 44.84 107 GLU A C 1
ATOM 866 O O . GLU A 1 107 ? -15.116 -4.941 -4.067 1.00 44.84 107 GLU A O 1
ATOM 871 N N . TYR A 1 108 ? -17.142 -4.500 -4.900 1.00 45.06 108 TYR A N 1
ATOM 872 C CA . TYR A 1 108 ? -17.272 -5.735 -5.691 1.00 45.06 108 TYR A CA 1
ATOM 873 C C . TYR A 1 108 ? -16.216 -5.916 -6.792 1.00 45.06 108 TYR A C 1
ATOM 875 O O . TYR A 1 108 ? -16.015 -7.025 -7.291 1.00 45.06 108 TYR A O 1
ATOM 883 N N . ASN A 1 109 ? -15.519 -4.844 -7.171 1.00 53.53 109 ASN A N 1
ATOM 884 C CA . ASN A 1 109 ? -14.603 -4.847 -8.307 1.00 53.53 109 ASN A CA 1
ATOM 885 C C . ASN A 1 109 ? -13.250 -5.515 -7.978 1.00 53.53 109 ASN A C 1
ATOM 887 O O . ASN A 1 109 ? -12.659 -6.149 -8.839 1.00 53.53 109 ASN A O 1
ATOM 891 N N . SER A 1 110 ? -12.765 -5.472 -6.729 1.00 63.34 110 SER A N 1
ATOM 892 C CA . SER A 1 110 ? -11.436 -6.031 -6.402 1.00 63.34 110 SER A CA 1
ATOM 893 C C . SER A 1 110 ? -11.433 -7.567 -6.369 1.00 63.34 110 SER A C 1
ATOM 895 O O . SER A 1 110 ? -10.609 -8.213 -7.017 1.00 63.34 110 SER A O 1
ATOM 897 N N . ILE A 1 111 ? -12.407 -8.169 -5.677 1.00 76.12 111 ILE A N 1
ATOM 898 C CA . ILE A 1 111 ? -12.491 -9.631 -5.516 1.00 76.12 111 ILE A CA 1
ATOM 899 C C . ILE A 1 111 ? -12.919 -10.304 -6.822 1.00 76.12 111 ILE A C 1
ATOM 901 O O . ILE A 1 111 ? -12.320 -11.303 -7.214 1.00 76.12 111 ILE A O 1
ATOM 905 N N . SER A 1 112 ? -13.909 -9.747 -7.527 1.00 77.94 112 SER A N 1
ATOM 906 C CA . SER A 1 112 ? -14.385 -10.313 -8.797 1.00 77.94 112 SER A CA 1
ATOM 907 C C . SER A 1 112 ? -13.276 -10.336 -9.851 1.00 77.94 112 SER A C 1
ATOM 909 O O . SER A 1 112 ? -13.080 -11.351 -10.520 1.00 77.94 112 SER A O 1
ATOM 911 N N . ASN A 1 113 ? -12.481 -9.264 -9.939 1.00 75.81 113 ASN A N 1
ATOM 912 C CA . ASN A 1 113 ? -11.334 -9.213 -10.846 1.00 75.81 113 ASN A CA 1
ATOM 913 C C . ASN A 1 113 ? -10.263 -10.235 -10.457 1.00 75.81 113 ASN A C 1
ATOM 915 O O . ASN A 1 113 ? -9.742 -10.940 -11.323 1.00 75.81 113 ASN A O 1
ATOM 919 N N . GLN A 1 114 ? -9.980 -10.377 -9.160 1.00 82.50 114 GLN A N 1
ATOM 920 C CA . GLN A 1 114 ? -9.013 -11.356 -8.671 1.00 82.50 114 GLN A CA 1
ATOM 921 C C . GLN A 1 114 ? -9.456 -12.800 -8.961 1.00 82.50 114 GLN A C 1
ATOM 923 O O . GLN A 1 114 ? -8.660 -13.600 -9.453 1.00 82.50 114 GLN A O 1
ATOM 928 N N 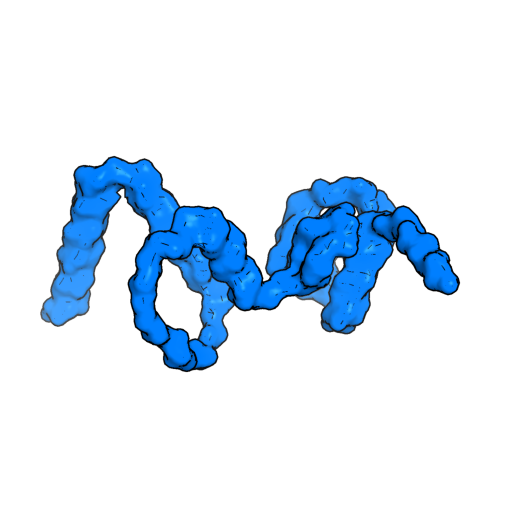. LEU A 1 115 ? -10.739 -13.119 -8.755 1.00 87.19 115 LEU A N 1
ATOM 929 C C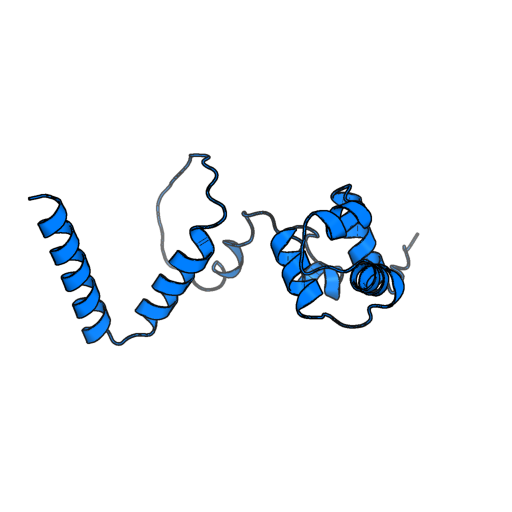A . LEU A 1 115 ? -11.318 -14.426 -9.076 1.00 87.19 115 LEU A CA 1
ATOM 930 C C . LEU A 1 115 ? -11.184 -14.757 -10.566 1.00 87.19 115 LEU A C 1
ATOM 932 O O . LEU A 1 115 ? -10.775 -15.864 -10.917 1.00 87.19 115 LEU A O 1
ATOM 936 N N . ILE A 1 116 ? -11.473 -13.799 -11.452 1.00 87.06 116 ILE A N 1
ATOM 937 C CA . ILE A 1 116 ? -11.328 -13.983 -12.903 1.00 87.06 116 ILE A CA 1
ATOM 938 C C . ILE A 1 116 ? -9.865 -14.256 -13.270 1.00 87.06 116 ILE A C 1
ATOM 940 O O . ILE A 1 116 ? -9.581 -15.164 -14.058 1.00 87.06 116 ILE A O 1
ATOM 944 N N . VAL A 1 117 ? -8.929 -13.498 -12.692 1.00 86.69 117 VAL A N 1
ATOM 945 C CA . VAL A 1 117 ? -7.487 -13.689 -12.906 1.00 86.69 117 VAL A CA 1
ATOM 946 C C . VAL A 1 117 ? -7.047 -15.080 -12.452 1.00 86.69 117 VAL A C 1
ATOM 948 O O . VAL A 1 117 ? -6.330 -15.769 -13.179 1.00 86.69 117 VAL A O 1
ATOM 951 N N . ASP A 1 118 ? -7.494 -15.527 -11.283 1.00 90.06 118 ASP A N 1
ATOM 952 C CA . ASP A 1 118 ? -7.095 -16.820 -10.734 1.00 90.06 118 ASP A CA 1
ATOM 953 C C . ASP A 1 118 ? -7.718 -17.999 -11.497 1.00 90.06 118 ASP A C 1
ATOM 955 O O . ASP A 1 118 ? -7.025 -18.985 -11.756 1.00 90.06 118 ASP A O 1
ATOM 959 N N . ILE A 1 119 ? -8.963 -17.875 -11.979 1.00 92.12 119 ILE A N 1
ATOM 960 C CA . ILE A 1 119 ? -9.586 -18.853 -12.889 1.00 92.12 119 ILE A CA 1
ATOM 961 C C . ILE A 1 119 ? -8.777 -18.968 -14.189 1.00 92.12 119 ILE A C 1
ATOM 963 O O . ILE A 1 119 ? -8.506 -20.080 -14.649 1.00 92.12 119 ILE A O 1
ATOM 967 N N . LYS A 1 120 ? -8.338 -17.842 -14.770 1.00 89.44 120 LYS A N 1
ATOM 968 C CA . LYS A 1 120 ? -7.547 -17.831 -1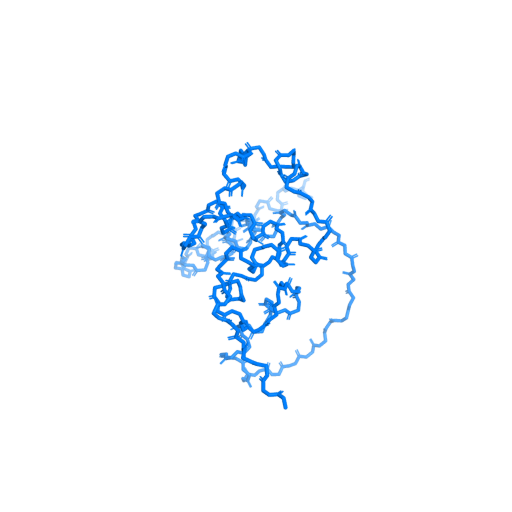6.015 1.00 89.44 120 LYS A CA 1
ATOM 969 C C . LYS A 1 120 ? -6.184 -18.517 -15.870 1.00 89.44 120 LYS A C 1
ATOM 971 O O . LYS A 1 120 ? -5.695 -19.077 -16.848 1.00 89.44 120 LYS A O 1
ATOM 976 N N . LYS A 1 121 ? -5.587 -18.529 -14.671 1.00 92.75 121 LYS A N 1
ATOM 977 C CA . LYS A 1 121 ? -4.325 -19.247 -14.390 1.00 92.75 121 LYS A CA 1
ATOM 978 C C . LYS A 1 121 ? -4.483 -20.773 -14.383 1.00 92.75 121 LYS A C 1
ATOM 980 O O . LYS A 1 121 ? -3.488 -21.490 -14.474 1.00 92.75 121 LYS A O 1
ATOM 985 N N . LEU A 1 122 ? -5.703 -21.293 -14.244 1.00 92.06 122 LEU A N 1
ATOM 986 C CA . LEU A 1 122 ? -5.962 -22.734 -14.244 1.00 92.06 122 LEU A CA 1
ATOM 987 C C . LEU A 1 122 ? -5.855 -23.326 -15.656 1.00 92.06 122 LEU A C 1
ATOM 989 O O . LEU A 1 122 ? -6.017 -22.633 -16.655 1.00 92.06 122 LEU A O 1
ATOM 993 N N . SER A 1 123 ? -5.659 -24.644 -15.754 1.00 95.19 123 SER A N 1
ATOM 994 C CA . SER A 1 123 ? -5.696 -25.334 -17.048 1.00 95.19 123 SER A CA 1
ATOM 995 C C . SER A 1 123 ? -7.097 -25.317 -17.666 1.00 95.19 123 SER A C 1
ATOM 997 O O . SER A 1 123 ? -8.103 -25.320 -16.954 1.00 95.19 123 SER A O 1
ATOM 999 N N . LEU A 1 124 ? -7.178 -25.409 -18.998 1.00 91.62 124 LEU A N 1
ATOM 1000 C CA . LEU A 1 124 ? -8.449 -25.405 -19.735 1.00 91.62 124 LEU A CA 1
ATOM 1001 C C . LEU A 1 124 ? -9.438 -26.474 -19.233 1.00 91.62 124 LEU A C 1
ATOM 1003 O O . LEU A 1 124 ? -10.638 -26.226 -19.141 1.00 91.62 124 LEU A O 1
ATOM 1007 N N . LYS A 1 125 ? -8.934 -27.659 -18.853 1.00 94.00 125 LYS A N 1
ATOM 1008 C CA . LYS A 1 125 ? -9.747 -28.738 -18.266 1.00 94.00 125 LYS A CA 1
ATOM 1009 C C . LYS A 1 125 ? -10.398 -28.305 -16.947 1.00 94.00 125 LYS A C 1
ATOM 1011 O O . LYS A 1 125 ? -11.566 -28.603 -16.720 1.00 94.00 125 LYS A O 1
ATOM 1016 N N . ARG A 1 126 ? -9.657 -27.593 -16.091 1.00 91.44 126 ARG A N 1
ATOM 1017 C CA . ARG A 1 126 ? -10.155 -27.088 -14.803 1.00 91.44 126 ARG A CA 1
ATOM 1018 C C . ARG A 1 126 ? -11.100 -25.902 -14.976 1.00 91.44 126 ARG A C 1
ATOM 1020 O O . ARG A 1 126 ? -12.122 -25.865 -14.307 1.00 91.44 126 ARG A O 1
ATOM 1027 N N . GLN A 1 127 ? -10.809 -24.986 -15.898 1.00 94.44 127 GLN A N 1
ATOM 1028 C CA . GLN A 1 127 ? -11.710 -23.871 -16.209 1.00 94.44 127 GLN A CA 1
ATOM 1029 C C . GLN A 1 127 ? -13.090 -24.379 -16.648 1.00 94.44 127 GLN A C 1
ATOM 1031 O O . GLN A 1 127 ? -14.105 -23.968 -16.092 1.00 94.44 127 GLN A O 1
ATOM 1036 N N . LYS A 1 128 ? -13.128 -25.348 -17.576 1.00 92.31 128 LYS A N 1
ATOM 1037 C CA . LYS A 1 128 ? -14.377 -25.989 -18.020 1.00 92.31 128 LYS A CA 1
ATOM 1038 C C . LYS A 1 128 ? -15.113 -26.686 -16.876 1.00 92.31 128 LYS A C 1
ATOM 1040 O O . LYS A 1 128 ? -16.326 -26.552 -16.771 1.00 92.31 128 LYS A O 1
ATOM 1045 N N . TYR A 1 129 ? -14.389 -27.397 -16.011 1.00 94.31 129 TYR A N 1
ATOM 1046 C CA . TYR A 1 129 ? -14.974 -28.040 -14.833 1.00 94.31 129 TYR A CA 1
ATOM 1047 C C . TYR A 1 129 ? -15.710 -27.033 -13.936 1.00 94.31 129 TYR A C 1
ATOM 1049 O O . TYR A 1 129 ? -16.878 -27.242 -13.623 1.00 94.31 129 TYR A O 1
ATOM 1057 N N . TYR A 1 130 ? -15.066 -25.917 -13.577 1.00 93.94 130 TYR A N 1
ATOM 1058 C CA . TYR A 1 130 ? -15.700 -24.896 -12.739 1.00 93.94 130 TYR A CA 1
ATOM 1059 C C . TYR A 1 130 ? -16.852 -24.181 -13.448 1.00 93.94 130 TYR A C 1
ATOM 1061 O O . TYR A 1 130 ? -17.877 -23.952 -12.817 1.00 93.94 130 TYR A O 1
ATOM 1069 N N . TYR A 1 131 ? -16.732 -23.904 -14.751 1.00 93.56 131 TYR A N 1
ATOM 1070 C CA . TYR A 1 131 ? -17.829 -23.343 -15.545 1.00 93.56 131 TYR A CA 1
ATOM 1071 C C . TYR A 1 131 ? -19.090 -24.212 -15.472 1.00 93.56 131 TYR A C 1
ATOM 1073 O O . TYR A 1 131 ? -20.174 -23.709 -15.192 1.00 93.56 131 TYR A O 1
ATOM 1081 N N . HIS A 1 132 ? -18.951 -25.522 -15.686 1.00 93.50 132 HIS A N 1
ATOM 1082 C CA . HIS A 1 132 ? -20.092 -26.432 -15.634 1.00 93.50 132 HIS A CA 1
ATOM 1083 C C . HIS A 1 132 ? -20.670 -26.572 -14.229 1.00 93.50 132 HIS A C 1
ATOM 1085 O O . HIS A 1 132 ? -21.883 -26.678 -14.103 1.00 93.50 132 HIS A O 1
ATOM 1091 N N . ARG A 1 133 ? -19.829 -26.538 -13.190 1.00 92.00 133 ARG A N 1
ATOM 1092 C CA . ARG A 1 133 ? -20.290 -26.627 -11.802 1.00 92.00 133 ARG A CA 1
ATOM 1093 C C . ARG A 1 133 ? -21.122 -25.408 -11.406 1.00 92.00 133 ARG A C 1
ATOM 1095 O O . ARG A 1 133 ? -22.251 -25.575 -10.984 1.00 92.00 133 ARG A O 1
ATOM 1102 N N . VAL A 1 134 ? -20.610 -24.204 -11.673 1.00 91.12 134 VAL A N 1
ATOM 1103 C CA . VAL A 1 134 ? -21.351 -22.951 -11.444 1.00 91.12 134 VAL A CA 1
ATOM 1104 C C . VAL A 1 134 ? -22.652 -22.937 -12.245 1.00 91.12 134 VAL A C 1
ATOM 1106 O O . VAL A 1 134 ? -23.685 -22.528 -11.740 1.00 91.12 134 VAL A O 1
ATOM 1109 N N . LYS A 1 135 ? -22.622 -23.413 -13.496 1.00 89.94 135 LYS A N 1
ATOM 1110 C CA . LYS A 1 135 ? -23.825 -23.488 -14.328 1.00 89.94 135 LYS A CA 1
ATOM 1111 C C . LYS A 1 135 ? -24.872 -24.460 -13.775 1.00 89.94 135 LYS A C 1
ATOM 1113 O O . LYS A 1 135 ? -26.050 -24.188 -13.942 1.00 89.94 135 LYS A O 1
ATOM 1118 N N . ALA A 1 136 ? -24.457 -25.575 -13.177 1.00 89.12 136 ALA A N 1
ATOM 1119 C CA . ALA A 1 136 ? -25.372 -26.509 -12.528 1.00 89.12 136 ALA A CA 1
ATOM 1120 C C . ALA A 1 136 ? -25.990 -25.882 -11.271 1.00 89.12 136 ALA A C 1
ATOM 1122 O O . ALA A 1 136 ? -27.208 -25.862 -11.160 1.00 89.12 136 ALA A O 1
ATOM 1123 N N . ASP A 1 137 ? -25.159 -25.268 -10.421 1.00 88.44 137 ASP A N 1
ATOM 1124 C CA . ASP A 1 137 ? -25.606 -24.585 -9.201 1.00 88.44 137 ASP A CA 1
ATOM 1125 C C . ASP A 1 137 ? -26.660 -23.494 -9.519 1.00 88.44 137 ASP A C 1
ATOM 1127 O O . ASP A 1 137 ? -27.666 -23.381 -8.829 1.00 88.44 137 ASP A O 1
ATOM 1131 N N . LEU A 1 138 ? -26.483 -22.744 -10.618 1.00 82.31 138 LEU A N 1
ATOM 1132 C CA . LEU A 1 138 ? -27.444 -21.723 -11.071 1.00 82.31 138 LEU A CA 1
ATOM 1133 C C . LEU A 1 138 ? -28.782 -22.295 -11.568 1.00 82.31 138 LEU A C 1
ATOM 1135 O O . LEU A 1 138 ? -29.798 -21.618 -11.486 1.00 82.31 138 LEU A O 1
ATOM 1139 N N . ILE A 1 139 ? -28.784 -23.507 -12.125 1.00 79.00 139 ILE A N 1
ATOM 1140 C CA . ILE A 1 139 ? -30.010 -24.160 -12.611 1.00 79.00 139 ILE A CA 1
ATOM 1141 C C . ILE A 1 139 ? -30.816 -24.717 -11.430 1.00 79.00 139 ILE A C 1
ATOM 1143 O O . ILE A 1 139 ? -32.046 -24.670 -11.448 1.00 79.00 139 ILE A O 1
ATOM 1147 N N . ASP A 1 140 ? -30.126 -25.208 -10.399 1.00 68.12 140 ASP A N 1
ATOM 1148 C CA . ASP A 1 140 ? -30.750 -25.734 -9.184 1.00 68.12 140 ASP A CA 1
ATOM 1149 C C . ASP A 1 140 ? -31.387 -24.622 -8.324 1.00 68.12 140 ASP A C 1
ATOM 1151 O O . ASP A 1 140 ? -32.337 -24.891 -7.595 1.00 68.12 140 ASP A O 1
ATOM 1155 N N . GLU A 1 141 ? -30.920 -23.371 -8.425 1.00 61.38 141 GLU A N 1
ATOM 1156 C CA . GLU A 1 141 ? -31.526 -22.207 -7.749 1.00 61.38 141 GLU A CA 1
ATOM 1157 C C . GLU A 1 141 ? -32.812 -21.686 -8.429 1.00 61.38 141 GLU A C 1
ATOM 1159 O O . GLU A 1 141 ? -33.598 -20.985 -7.791 1.00 61.38 141 GLU A O 1
ATOM 1164 N N . GLU A 1 142 ? -33.050 -22.021 -9.704 1.00 58.50 142 GLU A N 1
ATOM 1165 C CA . GLU A 1 142 ? -34.239 -21.600 -10.470 1.00 58.50 142 GLU A CA 1
ATOM 1166 C C . GLU A 1 142 ? -35.409 -22.613 -10.426 1.00 58.50 142 GLU A C 1
ATOM 1168 O O . GLU A 1 142 ? -36.460 -22.348 -11.017 1.00 58.50 142 GLU A O 1
ATOM 1173 N N . SER A 1 143 ? -35.247 -23.758 -9.747 1.00 49.78 143 SER A N 1
ATOM 1174 C CA . SER A 1 143 ? -36.225 -24.868 -9.683 1.00 49.78 143 SER A CA 1
ATOM 1175 C C . SER A 1 143 ? -36.955 -24.959 -8.342 1.00 49.78 143 SER A C 1
ATOM 1177 O O . SER A 1 143 ? -38.175 -25.247 -8.364 1.00 49.78 143 SER A O 1
#

Sequence (143 aa):
MEVIKQNISLSNRIEEAFNAKKLKQSDLVKKYDYLSSALINKFFNTQKTVTNHLIRLCIDENINLDWLCTGRGEMFITNKLYNKQEEKTSDLLVGSNLNSVHEPNLEYNSISNQLIVDIKKLSLKRQKYYYHRVKADLIDEES